Protein AF-A0A8X6RC16-F1 (afdb_monomer_lite)

Sequence (111 aa):
MSHSCRSDVKCIIFNKRFYSVLCSKLPLRSGLETESASIENSTTASSSSSNVLANQACTSEERVLLQTLVVMLQNGNHKSLVRALIDTGSQKSYILKSTAENLGFKYEGEE

pLDDT: mean 71.27, std 21.07, range [33.03, 97.31]

Structure (mmCIF, N/CA/C/O backbone):
data_AF-A0A8X6RC16-F1
#
_entry.id   AF-A0A8X6RC16-F1
#
loop_
_atom_site.group_PDB
_atom_site.id
_atom_site.type_symbol
_atom_site.label_atom_id
_atom_site.label_alt_id
_atom_site.label_comp_id
_atom_site.label_asym_id
_atom_site.label_entity_id
_atom_site.label_seq_id
_atom_site.pdbx_PDB_ins_code
_atom_site.Cartn_x
_atom_site.Cartn_y
_atom_site.Cartn_z
_atom_site.occupancy
_atom_site.B_iso_or_equiv
_atom_site.auth_seq_id
_atom_site.auth_comp_id
_atom_site.auth_asym_id
_atom_site.auth_atom_id
_atom_site.pdbx_PDB_model_num
ATOM 1 N N . MET A 1 1 ? -3.792 -27.171 -3.925 1.00 47.41 1 MET A N 1
ATOM 2 C CA . MET A 1 1 ? -3.503 -26.005 -3.063 1.00 47.41 1 MET A CA 1
ATOM 3 C C . MET A 1 1 ? -1.995 -25.812 -2.982 1.00 47.41 1 MET A C 1
ATOM 5 O O . MET A 1 1 ? -1.344 -26.541 -2.250 1.00 47.41 1 MET A O 1
ATOM 9 N N . SER A 1 2 ? -1.419 -24.894 -3.760 1.00 55.62 2 SER A N 1
ATOM 10 C CA . SER A 1 2 ? -0.006 -24.518 -3.616 1.00 55.62 2 SER A CA 1
ATOM 11 C C . SER A 1 2 ? 0.078 -23.208 -2.837 1.00 55.62 2 SER A C 1
ATOM 13 O O . SER A 1 2 ? -0.111 -22.125 -3.391 1.00 55.62 2 SER A O 1
ATOM 15 N N . HIS A 1 3 ? 0.320 -23.310 -1.533 1.00 63.03 3 HIS A N 1
ATOM 16 C CA . HIS A 1 3 ? 0.594 -22.157 -0.687 1.00 63.03 3 HIS A CA 1
ATOM 17 C C . HIS A 1 3 ? 1.994 -21.626 -1.017 1.00 63.03 3 HIS A C 1
ATOM 19 O O . HIS A 1 3 ? 2.990 -22.231 -0.646 1.00 63.03 3 HIS A O 1
ATOM 25 N N . SER A 1 4 ? 2.055 -20.478 -1.698 1.00 63.28 4 SER A N 1
ATOM 26 C CA . SER A 1 4 ? 3.257 -19.643 -1.831 1.00 63.28 4 SER A CA 1
ATOM 27 C C . SER A 1 4 ? 4.452 -20.316 -2.544 1.00 63.28 4 SER A C 1
ATOM 29 O O . SER A 1 4 ? 5.339 -20.892 -1.914 1.00 63.28 4 SER A O 1
ATOM 31 N N . CYS A 1 5 ? 4.550 -20.132 -3.866 1.00 68.69 5 CYS A N 1
ATOM 32 C CA . CYS A 1 5 ? 5.805 -20.348 -4.592 1.00 68.69 5 CYS A CA 1
ATOM 33 C C . CYS A 1 5 ? 6.805 -19.235 -4.225 1.00 68.69 5 CYS A C 1
ATOM 35 O O . CYS A 1 5 ? 6.682 -18.104 -4.691 1.00 68.69 5 CYS A O 1
ATOM 37 N N . ARG A 1 6 ? 7.782 -19.544 -3.364 1.00 69.31 6 ARG A N 1
ATOM 38 C CA . ARG A 1 6 ? 8.917 -18.658 -3.036 1.00 69.31 6 ARG A CA 1
ATOM 39 C C . ARG A 1 6 ? 10.146 -19.045 -3.848 1.00 69.31 6 ARG A C 1
ATOM 41 O O . ARG A 1 6 ? 11.192 -19.359 -3.291 1.00 69.31 6 ARG A O 1
ATOM 48 N N . SER A 1 7 ? 10.010 -19.101 -5.166 1.00 73.12 7 SER A N 1
ATOM 49 C CA . SER A 1 7 ? 11.159 -19.344 -6.033 1.00 73.12 7 SER A CA 1
ATOM 50 C C . SER A 1 7 ? 12.125 -18.159 -5.948 1.00 73.12 7 SER A C 1
ATOM 52 O O . SER A 1 7 ? 11.769 -17.040 -6.318 1.00 73.12 7 SER A O 1
ATOM 54 N N . ASP A 1 8 ? 13.348 -18.415 -5.478 1.00 71.00 8 ASP A N 1
ATOM 55 C CA . ASP A 1 8 ? 14.465 -17.468 -5.518 1.00 71.00 8 ASP A CA 1
ATOM 56 C C . ASP A 1 8 ? 14.939 -17.300 -6.969 1.00 71.00 8 ASP A C 1
ATOM 58 O O . ASP A 1 8 ? 15.895 -17.932 -7.427 1.00 71.00 8 ASP A O 1
ATOM 62 N N . VAL A 1 9 ? 14.235 -16.456 -7.725 1.00 77.00 9 VAL A N 1
ATOM 63 C CA . VAL A 1 9 ? 14.576 -16.167 -9.120 1.00 77.00 9 VAL A CA 1
ATOM 64 C C . VAL A 1 9 ? 15.847 -15.316 -9.163 1.00 77.00 9 VAL A C 1
ATOM 66 O O . VAL A 1 9 ? 15.889 -14.196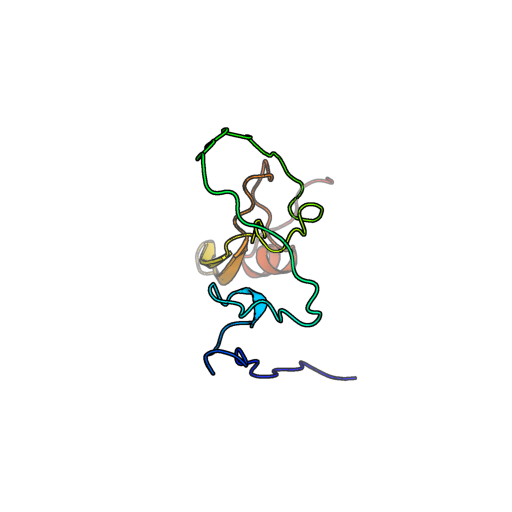 -8.649 1.00 77.00 9 VAL A O 1
ATOM 69 N N . LYS A 1 10 ? 16.895 -15.847 -9.800 1.00 81.75 10 LYS A N 1
ATOM 70 C CA . LYS A 1 10 ? 18.137 -15.120 -10.098 1.00 81.75 10 LYS A CA 1
ATOM 71 C C . LYS A 1 10 ? 18.182 -14.740 -11.581 1.00 81.75 10 LYS A C 1
ATOM 73 O O . LYS A 1 10 ? 17.755 -15.530 -12.422 1.00 81.75 10 LYS A O 1
ATOM 78 N N . CYS A 1 11 ? 18.719 -13.562 -11.927 1.00 79.62 11 CYS A N 1
ATOM 79 C CA . CYS A 1 11 ? 18.969 -13.204 -13.335 1.00 79.62 11 CYS A CA 1
ATOM 80 C C . CYS A 1 11 ? 19.962 -14.220 -13.903 1.00 79.62 11 CYS A C 1
ATOM 82 O O . CYS A 1 11 ? 21.074 -14.337 -13.396 1.00 79.62 11 CYS A O 1
ATOM 84 N N . ILE A 1 12 ? 19.589 -14.916 -14.976 1.00 82.94 12 ILE A N 1
ATOM 85 C CA . ILE A 1 12 ? 20.465 -15.879 -15.661 1.00 82.94 12 ILE A CA 1
ATOM 86 C C . ILE A 1 12 ? 21.726 -15.227 -16.255 1.00 82.94 12 ILE A C 1
ATOM 88 O O . ILE A 1 12 ? 22.703 -15.917 -16.506 1.00 82.94 12 ILE A O 1
ATOM 92 N N . ILE A 1 13 ? 21.715 -13.901 -16.454 1.00 80.81 13 ILE A N 1
ATOM 93 C CA . ILE A 1 13 ? 22.833 -13.137 -17.030 1.00 80.81 13 ILE A CA 1
ATOM 94 C C . ILE A 1 13 ? 23.864 -12.770 -15.952 1.00 80.81 13 ILE A C 1
ATOM 96 O O . ILE A 1 13 ? 25.060 -12.924 -16.161 1.00 80.81 13 ILE A O 1
ATOM 100 N N . PHE A 1 14 ? 23.412 -12.297 -14.783 1.00 81.06 14 PHE A N 1
ATOM 101 C CA . PHE A 1 14 ? 24.291 -11.768 -13.726 1.00 81.06 14 PHE A CA 1
ATOM 102 C C . PHE A 1 14 ? 24.351 -12.633 -12.458 1.00 81.06 14 PHE A C 1
ATOM 104 O O . PHE A 1 14 ? 25.057 -12.286 -11.513 1.00 81.06 14 PHE A O 1
ATOM 111 N N . ASN A 1 15 ? 23.577 -13.720 -12.400 1.00 78.25 15 ASN A N 1
ATOM 112 C CA . ASN A 1 15 ? 23.412 -14.605 -11.241 1.00 78.25 15 ASN A CA 1
ATOM 113 C C . ASN A 1 15 ? 23.101 -13.862 -9.920 1.00 78.25 15 ASN A C 1
ATOM 115 O O . ASN A 1 15 ? 23.487 -14.281 -8.827 1.00 78.25 15 ASN A O 1
ATOM 119 N N . LYS A 1 16 ? 22.402 -12.724 -10.014 1.00 79.44 16 LYS A N 1
ATOM 120 C CA . LYS A 1 16 ? 22.022 -11.866 -8.881 1.00 79.44 16 LYS A CA 1
ATOM 121 C C . LYS A 1 16 ? 20.518 -11.931 -8.613 1.00 79.44 16 LYS A C 1
ATOM 123 O O . LYS A 1 16 ? 19.746 -12.333 -9.481 1.00 79.44 16 LYS A O 1
ATOM 128 N N . ARG A 1 17 ? 20.104 -11.508 -7.410 1.00 79.25 17 ARG A N 1
ATOM 129 C CA . ARG A 1 17 ? 18.702 -11.462 -6.942 1.00 79.25 17 ARG A CA 1
ATOM 130 C C . ARG A 1 17 ? 17.915 -10.302 -7.567 1.00 79.25 17 ARG A C 1
ATOM 132 O O . ARG A 1 17 ? 17.426 -9.418 -6.873 1.00 79.25 17 ARG A O 1
ATOM 139 N N . PHE A 1 18 ? 17.839 -10.280 -8.886 1.00 77.25 18 PHE A N 1
ATOM 140 C CA . PHE A 1 18 ? 16.918 -9.436 -9.633 1.00 77.25 18 PHE A CA 1
ATOM 141 C C . PHE A 1 18 ? 16.443 -10.193 -10.869 1.00 77.25 18 PHE A C 1
ATOM 143 O O . PHE A 1 18 ? 17.123 -11.104 -11.341 1.00 77.25 18 PHE A O 1
ATOM 150 N N . TYR A 1 19 ? 15.258 -9.850 -11.369 1.00 76.50 19 TYR A N 1
ATOM 151 C CA . TYR A 1 19 ? 14.694 -10.502 -12.547 1.00 76.50 19 TYR A CA 1
ATOM 152 C C . TYR A 1 19 ? 15.507 -10.174 -13.800 1.00 76.50 19 TYR A C 1
ATOM 154 O O . TYR A 1 19 ? 16.023 -9.065 -13.931 1.00 76.50 19 TYR A O 1
ATOM 162 N N . SER A 1 20 ? 15.572 -11.113 -14.750 1.00 74.94 20 SER A N 1
ATOM 163 C CA . SER A 1 20 ? 16.283 -10.924 -16.022 1.00 74.94 20 SER A CA 1
ATOM 164 C C . SER A 1 20 ? 15.800 -9.710 -16.817 1.00 74.94 20 SER A C 1
ATOM 166 O O . SER A 1 20 ? 16.596 -9.078 -17.500 1.00 74.94 20 SER A O 1
ATOM 168 N N . VAL A 1 21 ? 14.527 -9.329 -16.670 1.00 71.56 21 VAL A N 1
ATOM 169 C CA . VAL A 1 21 ? 13.962 -8.105 -17.265 1.00 71.56 21 VAL A CA 1
ATOM 170 C C . VAL A 1 21 ? 14.630 -6.815 -16.773 1.00 71.56 21 VAL A C 1
ATOM 172 O O . VAL A 1 21 ? 14.632 -5.829 -17.496 1.00 71.56 21 VAL A O 1
ATOM 175 N N . LEU A 1 22 ? 15.223 -6.811 -15.577 1.00 70.44 22 LEU A N 1
ATOM 176 C CA . LEU A 1 22 ? 15.915 -5.646 -15.010 1.00 70.44 22 LEU A CA 1
ATOM 177 C C . LEU A 1 22 ? 17.393 -5.571 -15.439 1.00 70.44 22 LEU A C 1
ATOM 179 O O . LEU A 1 22 ? 18.118 -4.675 -15.014 1.00 70.44 22 LEU A O 1
ATOM 183 N N . CYS A 1 23 ? 17.875 -6.535 -16.229 1.00 75.88 23 CYS A N 1
ATOM 184 C CA . CYS A 1 23 ? 19.270 -6.632 -16.640 1.00 75.88 23 CYS A CA 1
ATOM 185 C C . CYS A 1 23 ? 19.516 -5.606 -17.776 1.00 75.88 23 CYS A C 1
ATOM 187 O O . CYS A 1 23 ? 19.163 -5.859 -18.919 1.00 75.88 23 CYS A O 1
ATOM 189 N N . SER A 1 24 ? 20.134 -4.450 -17.473 1.00 66.88 24 SER A N 1
ATOM 190 C CA . SER A 1 24 ? 20.381 -3.334 -18.425 1.00 66.88 24 SER A CA 1
ATOM 191 C C . SER A 1 24 ? 21.243 -3.704 -19.640 1.00 66.88 24 SER A C 1
ATOM 193 O O . SER A 1 24 ? 21.348 -2.939 -20.589 1.00 66.88 24 SER A O 1
ATOM 195 N N . L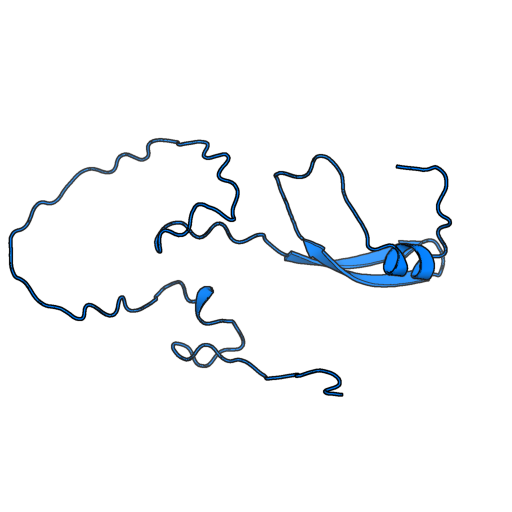YS A 1 25 ? 21.897 -4.868 -19.592 1.00 61.78 25 LYS A N 1
ATOM 196 C CA . LYS A 1 25 ? 22.638 -5.467 -20.700 1.00 61.78 25 LYS A CA 1
ATOM 197 C C . LYS A 1 25 ? 21.995 -6.809 -21.005 1.00 61.78 25 LYS A C 1
ATOM 199 O O . LYS A 1 25 ? 22.496 -7.851 -20.584 1.00 61.78 25 LYS A O 1
ATOM 204 N N . LEU A 1 26 ? 20.842 -6.789 -21.663 1.00 62.75 26 LEU A N 1
ATOM 205 C CA . LEU A 1 26 ? 20.387 -7.987 -22.349 1.00 62.75 26 LEU A CA 1
ATOM 206 C C . LEU A 1 26 ? 21.339 -8.167 -23.535 1.00 62.75 26 LEU A C 1
ATOM 208 O O . LEU A 1 26 ? 21.397 -7.270 -24.376 1.00 62.75 26 LEU A O 1
ATOM 212 N N . PRO A 1 27 ? 22.109 -9.265 -23.634 1.00 55.53 27 PRO A N 1
ATOM 213 C CA . PRO A 1 27 ? 22.633 -9.637 -24.931 1.00 55.53 27 PRO A CA 1
ATOM 214 C C . PRO A 1 27 ? 21.400 -9.883 -25.798 1.00 55.53 27 PRO A C 1
ATOM 216 O O . PRO A 1 27 ? 20.677 -10.864 -25.595 1.00 55.53 27 PRO A O 1
ATOM 219 N N . LEU A 1 28 ? 21.107 -8.940 -26.698 1.00 54.34 28 LEU A N 1
ATOM 220 C CA . LEU A 1 28 ? 20.231 -9.184 -27.831 1.00 54.34 28 LEU A CA 1
ATOM 221 C C . LEU A 1 28 ? 20.714 -10.508 -28.412 1.00 54.34 28 LEU A C 1
ATOM 223 O O . LEU A 1 28 ? 21.865 -10.623 -28.830 1.00 54.34 28 LEU A O 1
ATOM 227 N N . ARG A 1 29 ? 19.876 -11.543 -28.351 1.00 50.38 29 ARG A N 1
ATOM 228 C CA . ARG A 1 29 ? 20.117 -12.747 -29.133 1.00 50.38 29 ARG A CA 1
ATOM 229 C C . ARG A 1 29 ? 19.956 -12.318 -30.588 1.00 50.38 29 ARG A C 1
ATOM 231 O O . ARG A 1 29 ? 18.867 -12.417 -31.139 1.00 50.38 29 ARG A O 1
ATOM 238 N N . SER A 1 30 ? 21.023 -11.780 -31.172 1.00 44.28 30 SER A N 1
ATOM 239 C CA . SER A 1 30 ? 21.188 -11.660 -32.612 1.00 44.28 30 SER A CA 1
ATOM 240 C C . SER A 1 30 ? 21.266 -13.086 -33.138 1.00 44.28 30 SER A C 1
ATOM 242 O O . SER A 1 30 ? 22.304 -13.740 -33.084 1.00 44.28 30 SER A O 1
ATOM 244 N N . GLY A 1 31 ? 20.108 -13.604 -33.516 1.00 41.09 31 GLY A N 1
ATOM 245 C CA . GLY A 1 31 ? 19.935 -14.953 -34.018 1.00 41.09 31 GLY A CA 1
ATOM 246 C C . GLY A 1 31 ? 19.036 -14.930 -35.236 1.00 41.09 31 GLY A C 1
ATOM 247 O O . GLY A 1 31 ? 17.950 -15.490 -35.182 1.00 41.09 31 GLY A O 1
ATOM 248 N N . LEU A 1 32 ? 19.476 -14.218 -36.275 1.00 38.06 32 LEU A N 1
ATOM 249 C CA . LEU A 1 32 ? 19.411 -14.629 -37.679 1.00 38.06 32 LEU A CA 1
ATOM 250 C C . LEU A 1 32 ? 20.168 -13.579 -38.494 1.00 38.06 32 LEU A C 1
ATOM 252 O O . LEU A 1 32 ? 19.750 -12.432 -38.621 1.00 38.06 32 LEU A O 1
ATOM 256 N N . GLU A 1 33 ? 21.342 -13.986 -38.956 1.00 42.44 33 GLU A N 1
ATOM 257 C CA . GLU A 1 33 ? 22.191 -13.237 -39.865 1.00 42.44 33 GLU A CA 1
ATOM 258 C C . GLU A 1 33 ? 21.434 -12.989 -41.173 1.00 42.44 33 GLU A C 1
ATOM 260 O O . GLU A 1 33 ? 20.971 -13.917 -41.835 1.00 42.44 33 GLU A O 1
ATOM 265 N N . THR A 1 34 ? 21.316 -11.729 -41.571 1.00 34.12 34 THR A N 1
ATOM 266 C CA . THR A 1 34 ? 21.319 -11.366 -42.987 1.00 34.12 34 THR A CA 1
ATOM 267 C C . THR A 1 34 ? 22.057 -10.041 -43.087 1.00 34.12 34 THR A C 1
ATOM 269 O O . THR A 1 34 ? 21.665 -9.043 -42.484 1.00 34.12 34 THR A O 1
ATOM 272 N N . GLU A 1 35 ? 23.193 -10.090 -43.770 1.00 43.34 35 GLU A N 1
ATOM 273 C CA . GLU A 1 35 ? 24.056 -8.966 -44.105 1.00 43.34 35 GLU A CA 1
ATOM 274 C C . GLU A 1 35 ? 23.253 -7.806 -44.709 1.00 43.34 35 GLU A C 1
ATOM 276 O O . GLU A 1 35 ? 22.421 -8.049 -45.582 1.00 43.34 35 GLU A O 1
ATOM 281 N N . SER A 1 36 ? 23.530 -6.561 -44.294 1.00 37.34 36 SER A N 1
ATOM 282 C CA . SER A 1 36 ? 23.721 -5.395 -45.185 1.00 37.34 36 SER A CA 1
ATOM 283 C C . SER A 1 36 ? 23.856 -4.070 -44.417 1.00 37.34 36 SER A C 1
ATOM 285 O O . SER A 1 36 ? 22.937 -3.637 -43.734 1.00 37.34 36 SER A O 1
ATOM 287 N N . ALA A 1 37 ? 24.995 -3.413 -44.656 1.00 34.56 37 ALA A N 1
ATOM 288 C CA . ALA A 1 37 ? 25.211 -1.966 -44.775 1.00 34.56 37 ALA A CA 1
ATOM 289 C C . ALA A 1 37 ? 24.932 -1.015 -43.583 1.00 34.56 37 ALA A C 1
ATOM 291 O O . ALA A 1 37 ? 23.808 -0.669 -43.237 1.00 34.56 37 ALA A O 1
ATOM 292 N N . SER A 1 38 ? 26.051 -0.487 -43.078 1.00 39.41 38 SER A N 1
ATOM 293 C CA . SER A 1 38 ? 26.282 0.819 -42.444 1.00 39.41 38 SER A CA 1
ATOM 294 C C . SER A 1 38 ? 25.310 1.946 -42.812 1.00 39.41 38 SER A C 1
ATOM 296 O O . SER A 1 38 ? 25.205 2.223 -44.002 1.00 39.41 38 SER A O 1
ATOM 298 N N . ILE A 1 39 ? 24.796 2.690 -41.817 1.00 36.88 39 ILE A N 1
ATOM 299 C CA . ILE A 1 39 ? 24.802 4.171 -41.762 1.00 36.88 39 ILE A CA 1
ATOM 300 C C . ILE A 1 39 ? 24.790 4.610 -40.283 1.00 36.88 39 ILE A C 1
ATOM 302 O O . ILE A 1 39 ? 23.888 4.267 -39.523 1.00 36.88 39 ILE A O 1
ATOM 306 N N . GLU A 1 40 ? 25.806 5.382 -39.892 1.00 37.50 40 GLU A N 1
ATOM 307 C CA . GLU A 1 40 ? 25.834 6.192 -38.674 1.00 37.50 40 GLU A CA 1
ATOM 308 C C . GLU A 1 40 ? 24.983 7.460 -38.846 1.00 37.50 40 GLU A C 1
ATOM 310 O O . GLU A 1 40 ? 24.963 8.056 -39.922 1.00 37.50 40 GLU A O 1
ATOM 315 N N . ASN A 1 41 ? 24.396 7.917 -37.736 1.00 34.91 41 ASN A N 1
ATOM 316 C CA . ASN A 1 41 ? 24.381 9.309 -37.264 1.00 34.91 41 ASN A CA 1
ATOM 317 C C . ASN A 1 41 ? 22.999 9.811 -36.817 1.00 34.91 41 ASN A C 1
ATOM 319 O O . ASN A 1 41 ? 21.973 9.588 -37.457 1.00 34.91 41 ASN A O 1
ATOM 323 N N . SER A 1 42 ? 23.070 10.678 -35.806 1.00 33.03 42 SER A N 1
ATOM 324 C CA . SER A 1 42 ? 22.081 11.684 -35.401 1.00 33.03 42 SER A CA 1
ATOM 325 C C . SER A 1 42 ? 21.128 11.268 -34.285 1.00 33.03 42 SER A C 1
ATOM 327 O O . SER A 1 42 ? 19.961 10.950 -34.484 1.00 33.03 42 SER A O 1
ATOM 329 N N . THR A 1 43 ? 21.644 11.403 -33.066 1.00 44.66 43 THR A N 1
ATOM 330 C CA . THR A 1 43 ? 20.927 11.974 -31.921 1.00 44.66 43 THR A CA 1
ATOM 331 C C . THR A 1 43 ? 19.784 12.908 -32.336 1.00 44.66 43 THR A C 1
ATOM 333 O O . THR A 1 43 ? 20.003 14.080 -32.636 1.00 44.66 43 THR A O 1
ATOM 336 N N . THR A 1 44 ? 18.554 12.416 -32.261 1.00 33.53 44 THR A N 1
ATOM 337 C CA . THR A 1 44 ? 17.378 13.253 -32.030 1.00 33.53 44 THR A CA 1
ATOM 338 C C . THR A 1 44 ? 16.818 12.857 -30.678 1.00 33.53 44 THR A C 1
ATOM 340 O O . THR A 1 44 ? 15.996 11.950 -30.569 1.00 33.53 44 THR A O 1
ATOM 343 N N . ALA A 1 45 ? 17.288 13.538 -29.632 1.00 44.81 45 ALA A N 1
ATOM 344 C CA . ALA A 1 45 ? 16.573 13.626 -28.367 1.00 44.81 45 ALA A CA 1
ATOM 345 C C . ALA A 1 45 ? 15.303 14.458 -28.607 1.00 44.81 45 ALA A C 1
ATOM 347 O O . ALA A 1 45 ? 15.204 15.619 -28.219 1.00 44.81 45 ALA A O 1
ATOM 348 N N . SER A 1 46 ? 14.356 13.875 -29.339 1.00 36.69 46 SER A N 1
ATOM 349 C CA . SER A 1 46 ? 13.004 14.393 -29.453 1.00 36.69 46 SER A CA 1
ATOM 350 C C . SER A 1 46 ? 12.278 13.968 -28.194 1.00 36.69 46 SER A C 1
ATOM 352 O O . SER A 1 46 ? 11.870 12.817 -28.054 1.00 36.69 46 SER A O 1
ATOM 354 N N . SER A 1 47 ? 12.164 14.924 -27.277 1.00 48.69 47 SER A N 1
ATOM 355 C CA . SER A 1 47 ? 11.254 14.932 -26.141 1.00 48.69 47 SER A CA 1
ATOM 356 C C . SER A 1 47 ? 9.856 14.510 -26.586 1.00 48.69 47 SER A C 1
ATOM 358 O O . SER A 1 47 ? 9.032 15.336 -26.969 1.00 48.69 47 SER A O 1
ATOM 360 N N . SER A 1 48 ? 9.584 13.213 -26.541 1.00 43.12 48 SER A N 1
ATOM 361 C CA . SER A 1 48 ? 8.226 12.704 -26.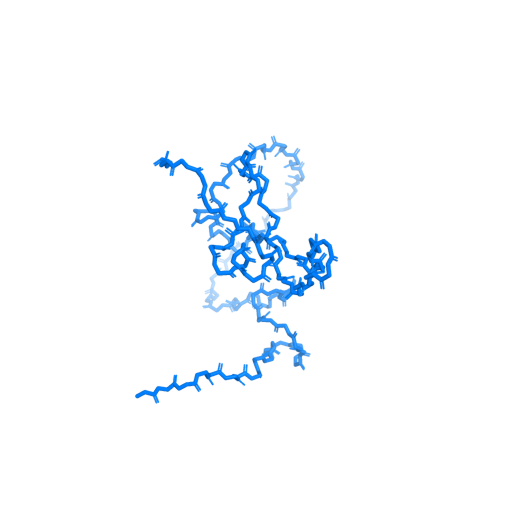575 1.00 43.12 48 SER A CA 1
ATOM 362 C C . SER A 1 48 ? 7.833 12.544 -25.121 1.00 43.12 48 SER A C 1
ATOM 364 O O . SER A 1 48 ? 8.289 11.631 -24.442 1.00 43.12 48 SER A O 1
ATOM 366 N N . SER A 1 49 ? 7.036 13.485 -24.617 1.00 51.59 49 SER A N 1
ATOM 367 C CA . SER A 1 49 ? 6.260 13.348 -23.384 1.00 51.59 49 SER A CA 1
ATOM 368 C C . SER A 1 49 ? 5.255 12.218 -23.579 1.00 51.59 49 SER A C 1
ATOM 370 O O . SER A 1 49 ? 4.056 12.410 -23.788 1.00 51.59 49 SER A O 1
ATOM 372 N N . SER A 1 50 ? 5.778 11.005 -23.616 1.00 49.59 50 SER A N 1
ATOM 373 C CA . SER A 1 50 ? 5.019 9.830 -23.935 1.00 49.59 50 SER A CA 1
ATOM 374 C C . SER A 1 50 ? 4.278 9.459 -22.654 1.00 49.59 50 SER A C 1
ATOM 376 O O . SER A 1 50 ? 4.807 8.774 -21.780 1.00 49.59 50 SER A O 1
ATOM 378 N N . ASN A 1 51 ? 3.038 9.943 -22.536 1.00 51.25 51 ASN A N 1
ATOM 379 C CA . ASN A 1 51 ? 2.013 9.403 -21.638 1.00 51.25 51 ASN A CA 1
ATOM 380 C C . ASN A 1 51 ? 1.667 7.968 -22.074 1.00 51.25 51 ASN A C 1
ATOM 382 O O . ASN A 1 51 ? 0.508 7.643 -22.331 1.00 51.25 51 ASN A O 1
ATOM 386 N N . VAL A 1 52 ? 2.678 7.120 -22.274 1.00 51.22 52 VAL A N 1
ATOM 387 C CA . VAL A 1 52 ? 2.450 5.752 -22.689 1.00 51.22 52 VAL A CA 1
ATOM 388 C C . VAL A 1 52 ? 1.910 5.049 -21.473 1.00 51.22 52 VAL A C 1
ATOM 390 O O . VAL A 1 52 ? 2.570 4.950 -20.440 1.00 51.22 52 VAL A O 1
ATOM 393 N N . LEU A 1 53 ? 0.690 4.549 -21.622 1.00 53.69 53 LEU A N 1
ATOM 394 C CA . LEU A 1 53 ? 0.198 3.432 -20.843 1.00 53.69 53 LEU A CA 1
ATOM 395 C C . LEU A 1 53 ? 1.344 2.416 -20.779 1.00 53.69 53 LEU A C 1
ATOM 397 O O . LEU A 1 53 ? 1.677 1.817 -21.801 1.00 53.69 53 LEU A O 1
ATOM 401 N N . ALA A 1 54 ? 1.969 2.251 -19.608 1.00 53.47 54 ALA A N 1
ATOM 402 C CA . ALA A 1 54 ? 3.160 1.410 -19.418 1.00 53.47 54 ALA A CA 1
ATOM 403 C C . ALA A 1 54 ? 2.964 -0.033 -19.936 1.00 53.47 54 ALA A C 1
ATOM 405 O O . ALA A 1 54 ? 3.915 -0.764 -20.190 1.00 53.47 54 ALA A O 1
ATOM 406 N N . ASN A 1 55 ? 1.704 -0.415 -20.146 1.00 52.69 55 ASN A N 1
ATOM 407 C CA . ASN A 1 55 ? 1.249 -1.699 -20.646 1.00 52.69 55 ASN A CA 1
ATOM 408 C C . ASN A 1 55 ? 1.373 -1.850 -22.182 1.00 52.69 55 ASN A C 1
ATOM 410 O O . ASN A 1 55 ? 1.321 -2.977 -22.665 1.00 52.69 55 ASN A O 1
ATOM 414 N N . GLN A 1 56 ? 1.493 -0.758 -22.957 1.00 49.53 56 GLN A N 1
ATOM 415 C CA . GLN A 1 56 ? 1.494 -0.771 -24.436 1.00 49.53 56 GLN A CA 1
ATOM 416 C C . GLN A 1 56 ? 2.860 -0.475 -25.084 1.00 49.53 56 GLN A C 1
ATOM 418 O O . GLN A 1 56 ? 3.088 -0.920 -26.207 1.00 49.53 56 GLN A O 1
ATOM 423 N N . ALA A 1 57 ? 3.798 0.192 -24.401 1.00 50.09 57 ALA A N 1
ATOM 424 C CA . ALA A 1 57 ? 5.178 0.338 -24.888 1.00 50.09 57 ALA A CA 1
ATOM 425 C C . ALA A 1 57 ? 6.016 -0.883 -24.486 1.00 50.09 57 ALA A C 1
ATOM 427 O O . ALA A 1 57 ? 6.782 -0.863 -23.528 1.00 50.09 57 ALA A O 1
ATOM 428 N N . CYS A 1 58 ? 5.842 -1.987 -25.207 1.00 46.41 58 CYS A N 1
ATOM 429 C CA . CYS A 1 58 ? 6.728 -3.148 -25.117 1.00 46.41 58 CYS A CA 1
ATOM 430 C C . CYS A 1 58 ? 7.663 -3.206 -26.331 1.00 46.41 58 CYS A C 1
ATOM 432 O O . CYS A 1 58 ? 7.747 -4.227 -27.009 1.00 46.41 58 CYS A O 1
ATOM 434 N N . THR A 1 59 ? 8.382 -2.121 -26.617 1.00 52.94 59 THR A N 1
ATOM 435 C CA . THR A 1 59 ? 9.638 -2.228 -27.370 1.00 52.94 59 THR A CA 1
ATOM 436 C C . THR A 1 59 ? 10.750 -2.541 -26.368 1.00 52.94 59 THR A C 1
ATOM 438 O O . THR A 1 59 ? 10.731 -2.084 -25.224 1.00 52.94 59 THR A O 1
ATOM 441 N N . SER A 1 60 ? 11.710 -3.386 -26.750 1.00 54.50 60 SER A N 1
ATOM 442 C CA . SER A 1 60 ? 12.804 -3.818 -25.863 1.00 54.50 60 SER A CA 1
ATOM 443 C C . SER A 1 60 ? 13.620 -2.653 -25.285 1.00 54.50 60 SER A C 1
ATOM 445 O O . SER A 1 60 ? 14.210 -2.812 -24.219 1.00 54.50 60 SER A O 1
ATOM 447 N N . GLU A 1 61 ? 13.602 -1.510 -25.972 1.00 53.88 61 GLU A N 1
ATOM 448 C CA . GLU A 1 61 ? 14.369 -0.296 -25.687 1.00 53.88 61 GLU A CA 1
ATOM 449 C C . GLU A 1 61 ? 13.689 0.635 -24.661 1.00 53.88 61 GLU A C 1
ATOM 451 O O . GLU A 1 61 ? 14.375 1.416 -24.009 1.00 53.88 61 GLU A O 1
ATOM 456 N N . GLU A 1 62 ? 12.365 0.545 -24.461 1.00 57.62 62 GLU A N 1
ATOM 457 C CA . GLU A 1 62 ? 11.608 1.511 -23.643 1.00 57.62 62 GLU A CA 1
ATOM 458 C C . GLU A 1 62 ? 10.606 0.816 -22.707 1.00 57.62 62 GLU A C 1
ATOM 460 O O . GLU A 1 62 ? 9.401 1.061 -22.710 1.00 57.62 62 GLU A O 1
ATOM 465 N N . ARG A 1 63 ? 11.107 -0.100 -21.870 1.00 61.69 63 ARG A N 1
ATOM 466 C CA . ARG A 1 63 ? 10.295 -0.681 -20.791 1.00 61.69 63 ARG A CA 1
ATOM 467 C C . ARG A 1 63 ? 10.093 0.357 -19.688 1.00 61.69 63 ARG A C 1
ATOM 469 O O . ARG A 1 63 ? 10.984 0.568 -18.864 1.00 61.69 63 ARG A O 1
ATOM 476 N N . VAL A 1 64 ? 8.906 0.955 -19.626 1.00 62.38 64 VAL A N 1
ATOM 477 C CA . VAL A 1 64 ? 8.501 1.809 -18.501 1.00 62.38 64 VAL A CA 1
ATOM 478 C C . VAL A 1 64 ? 8.174 0.916 -17.303 1.00 62.38 64 VAL A C 1
ATOM 480 O O . VAL A 1 64 ? 7.084 0.360 -17.182 1.00 62.38 64 VAL A O 1
ATOM 483 N N . LEU A 1 65 ? 9.153 0.725 -16.421 1.00 69.69 65 LEU A N 1
ATOM 484 C CA . LEU A 1 65 ? 8.963 -0.002 -15.169 1.00 69.69 65 LEU A CA 1
ATOM 485 C C . LEU A 1 65 ? 8.465 0.956 -14.090 1.00 69.69 65 LEU A C 1
ATOM 487 O O . LEU A 1 65 ? 9.126 1.949 -13.782 1.00 69.69 65 LEU A O 1
ATOM 491 N N . LEU A 1 66 ? 7.337 0.622 -13.466 1.00 82.56 66 LEU A N 1
ATOM 492 C CA . LEU A 1 66 ? 6.887 1.339 -12.281 1.00 82.56 66 LEU A CA 1
ATOM 493 C C . LEU A 1 66 ? 7.855 1.078 -11.127 1.00 82.56 66 LEU A C 1
ATOM 495 O O . LEU A 1 66 ? 8.177 -0.066 -10.788 1.00 82.56 66 LEU A O 1
ATOM 499 N N . GLN A 1 67 ? 8.335 2.162 -10.529 1.00 86.88 67 GLN A N 1
ATOM 500 C CA . GLN A 1 67 ? 9.247 2.090 -9.399 1.00 86.88 67 GLN A CA 1
ATOM 501 C C . GLN A 1 67 ? 8.475 1.662 -8.149 1.00 86.88 67 GLN A C 1
ATOM 503 O O . GLN A 1 67 ? 7.294 1.966 -7.993 1.00 86.88 67 GLN A O 1
ATOM 508 N N . THR A 1 68 ? 9.137 0.960 -7.230 1.00 92.81 68 THR A N 1
ATOM 509 C CA . THR A 1 68 ? 8.526 0.577 -5.951 1.00 92.81 68 THR A CA 1
ATOM 510 C C . THR A 1 68 ? 9.432 0.923 -4.786 1.00 92.81 68 THR A C 1
ATOM 512 O O . THR A 1 68 ? 10.645 0.736 -4.885 1.00 92.81 68 THR A O 1
ATOM 515 N N . LEU A 1 69 ? 8.843 1.329 -3.665 1.00 93.94 69 LEU A N 1
ATOM 516 C CA . LEU A 1 69 ? 9.546 1.605 -2.413 1.00 93.94 69 LEU A CA 1
ATOM 517 C C . LEU A 1 69 ? 8.968 0.739 -1.297 1.00 93.94 69 LEU A C 1
ATOM 519 O O . LEU A 1 69 ? 7.764 0.500 -1.246 1.00 93.94 69 LEU A O 1
ATOM 523 N N . VAL A 1 70 ? 9.816 0.263 -0.389 1.00 96.50 70 VAL A N 1
ATOM 524 C CA . VAL A 1 70 ? 9.345 -0.351 0.857 1.00 96.50 70 VAL A CA 1
ATOM 525 C C . VAL A 1 70 ? 9.217 0.757 1.894 1.00 96.50 70 VAL A C 1
ATOM 527 O O . VAL A 1 70 ? 10.197 1.442 2.180 1.00 96.50 70 VAL A O 1
ATOM 530 N N . VAL A 1 71 ? 8.015 0.942 2.434 1.00 96.06 71 VAL A N 1
ATOM 531 C CA . VAL A 1 71 ? 7.679 2.032 3.357 1.00 96.06 71 VAL A CA 1
ATOM 532 C C . VAL A 1 71 ? 7.001 1.487 4.609 1.00 96.06 71 VAL A C 1
ATOM 534 O O . VAL A 1 71 ? 6.333 0.453 4.571 1.00 96.06 71 VAL A O 1
ATOM 537 N N . MET A 1 72 ? 7.170 2.188 5.728 1.00 97.31 72 MET A N 1
ATOM 538 C CA . MET A 1 72 ? 6.446 1.912 6.966 1.00 97.31 72 MET A CA 1
ATOM 539 C C . MET A 1 72 ? 5.235 2.841 7.046 1.00 97.31 72 MET A C 1
ATOM 541 O O . MET A 1 72 ? 5.400 4.052 7.162 1.00 97.31 72 MET A O 1
ATOM 545 N N . LEU A 1 73 ? 4.029 2.281 7.005 1.00 96.62 73 LEU A N 1
ATOM 546 C CA . LEU A 1 73 ? 2.805 3.010 7.325 1.00 96.62 73 LEU A CA 1
ATOM 547 C C . LEU A 1 73 ? 2.587 2.995 8.837 1.00 96.62 73 LEU A C 1
ATOM 549 O O . LEU A 1 73 ? 2.846 1.977 9.485 1.00 96.62 73 LEU A O 1
ATOM 553 N N . GLN A 1 74 ? 2.091 4.099 9.392 1.00 96.38 74 GLN A N 1
ATOM 554 C CA . GLN A 1 74 ? 1.815 4.223 10.819 1.00 96.38 74 G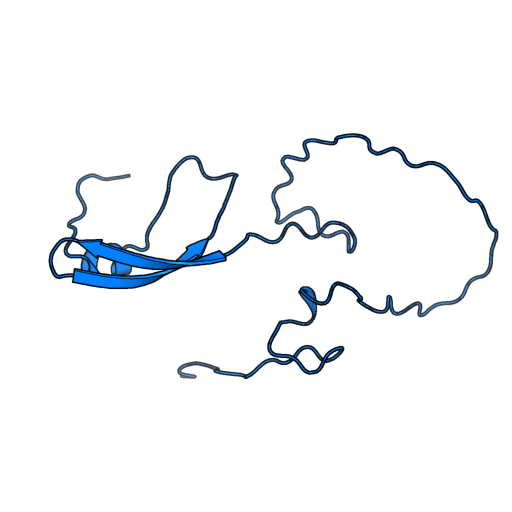LN A CA 1
ATOM 555 C C . GLN A 1 74 ? 0.508 4.979 11.069 1.00 96.38 74 GLN A C 1
ATOM 557 O O . GLN A 1 74 ? 0.285 6.041 10.496 1.00 96.38 74 GLN A O 1
ATOM 562 N N . ASN A 1 75 ? -0.314 4.446 11.974 1.00 96.12 75 ASN A N 1
ATOM 563 C CA . ASN A 1 75 ? -1.474 5.124 12.545 1.00 96.12 75 ASN A CA 1
ATOM 564 C C . ASN A 1 75 ? -1.505 4.870 14.060 1.00 96.12 75 ASN A C 1
ATOM 566 O O . ASN A 1 75 ? -1.810 3.763 14.510 1.00 96.12 75 ASN A O 1
ATOM 570 N N . GLY A 1 76 ? -1.111 5.866 14.857 1.00 94.81 76 GLY A N 1
ATOM 571 C CA . GLY A 1 76 ? -0.907 5.692 16.297 1.00 94.81 76 GLY A CA 1
ATOM 572 C C . GLY A 1 76 ? 0.077 4.553 16.602 1.00 94.81 76 GLY A C 1
ATOM 573 O O . GLY A 1 76 ? 1.242 4.597 16.190 1.00 94.81 76 GLY A O 1
ATOM 574 N N . ASN A 1 77 ? -0.414 3.522 17.298 1.00 94.94 77 ASN A N 1
ATOM 575 C CA . ASN A 1 77 ? 0.353 2.324 17.661 1.00 94.94 77 ASN A CA 1
ATOM 576 C C . ASN A 1 77 ? 0.363 1.241 16.566 1.00 94.94 77 ASN A C 1
ATOM 578 O O . ASN A 1 77 ? 1.135 0.287 16.666 1.00 94.94 77 ASN A O 1
ATOM 582 N N . HIS A 1 78 ? -0.456 1.376 15.520 1.00 95.94 78 HIS A N 1
ATOM 583 C CA . HIS A 1 78 ? -0.486 0.441 14.398 1.00 95.94 78 HIS A CA 1
ATOM 584 C C . HIS A 1 78 ? 0.620 0.782 13.399 1.00 95.94 78 HIS A C 1
ATOM 586 O O . HIS A 1 78 ? 0.764 1.937 12.992 1.00 95.94 78 HIS A O 1
ATOM 592 N N . LYS A 1 79 ? 1.402 -0.224 12.995 1.00 96.06 79 LYS A N 1
ATOM 593 C CA . LYS A 1 79 ? 2.484 -0.093 12.011 1.00 96.06 79 LYS A CA 1
ATOM 594 C C . LYS A 1 79 ? 2.419 -1.226 10.996 1.00 96.06 79 LYS A C 1
ATOM 596 O O . LYS A 1 79 ? 2.159 -2.368 11.369 1.00 96.06 79 LYS A O 1
ATOM 601 N N . SER A 1 80 ? 2.686 -0.926 9.729 1.00 95.31 80 SER A N 1
ATOM 602 C CA . SER A 1 80 ? 2.718 -1.931 8.665 1.00 95.31 80 SER A CA 1
ATOM 603 C C . SER A 1 80 ? 3.811 -1.617 7.649 1.00 95.31 80 SER A C 1
ATOM 605 O O . SER A 1 80 ? 3.831 -0.533 7.068 1.00 95.31 80 SER A O 1
ATOM 607 N N . LEU A 1 81 ? 4.720 -2.569 7.428 1.00 97.12 81 LEU A N 1
ATOM 608 C CA . LEU A 1 81 ? 5.731 -2.471 6.380 1.00 97.12 81 LEU A CA 1
ATOM 609 C C . LEU A 1 81 ? 5.123 -2.958 5.061 1.00 97.12 81 LEU A C 1
ATOM 611 O O . LEU A 1 81 ? 4.783 -4.134 4.930 1.00 97.12 81 LEU A O 1
ATOM 615 N N . VAL A 1 82 ? 4.998 -2.064 4.085 1.00 96.38 82 VAL A N 1
ATOM 616 C CA . VAL A 1 82 ? 4.350 -2.344 2.797 1.00 96.38 82 VAL A CA 1
ATOM 617 C C . VAL A 1 82 ? 5.249 -1.951 1.630 1.00 96.38 82 VAL A C 1
ATOM 619 O O . VAL A 1 82 ? 6.194 -1.177 1.779 1.00 96.38 82 VAL A O 1
ATOM 622 N N . ARG A 1 83 ? 4.949 -2.480 0.442 1.00 96.75 83 ARG A N 1
ATOM 623 C CA . ARG A 1 83 ? 5.554 -2.028 -0.813 1.00 96.75 83 ARG A CA 1
ATOM 624 C C . ARG A 1 83 ? 4.602 -1.055 -1.502 1.00 96.75 83 ARG A C 1
ATOM 626 O O . ARG A 1 83 ? 3.513 -1.455 -1.895 1.00 96.75 83 ARG A O 1
ATOM 633 N N . ALA A 1 84 ? 5.029 0.191 -1.655 1.00 95.19 84 ALA A N 1
ATOM 634 C CA . ALA A 1 84 ? 4.335 1.205 -2.433 1.00 95.19 84 ALA A CA 1
ATOM 635 C C . ALA A 1 84 ? 4.773 1.136 -3.901 1.00 95.19 84 ALA A C 1
ATOM 637 O O . ALA A 1 84 ? 5.961 0.969 -4.188 1.00 95.19 84 ALA A O 1
ATOM 638 N N . LEU A 1 85 ? 3.810 1.271 -4.809 1.00 94.94 85 LEU A N 1
ATOM 639 C CA . LEU A 1 85 ? 4.029 1.454 -6.239 1.00 94.94 85 LEU A CA 1
ATOM 640 C C . LEU A 1 85 ? 4.022 2.956 -6.530 1.00 94.94 85 LEU A C 1
ATOM 642 O O . LEU A 1 85 ? 3.069 3.642 -6.166 1.00 94.94 85 LEU A O 1
ATOM 646 N N . ILE A 1 86 ? 5.080 3.465 -7.152 1.00 92.19 86 ILE A N 1
ATOM 647 C CA . ILE A 1 86 ? 5.148 4.852 -7.604 1.00 92.19 86 ILE A CA 1
ATOM 648 C C . ILE A 1 86 ? 4.583 4.890 -9.016 1.00 92.19 86 ILE A C 1
ATOM 650 O O . ILE A 1 86 ? 5.257 4.524 -9.979 1.00 92.19 86 ILE A O 1
ATOM 654 N N . ASP A 1 87 ? 3.323 5.296 -9.103 1.00 89.44 87 ASP A N 1
ATOM 655 C CA . ASP A 1 87 ? 2.596 5.450 -10.352 1.00 89.44 87 ASP A CA 1
ATOM 656 C C . ASP A 1 87 ? 2.329 6.936 -10.611 1.00 89.44 87 ASP A C 1
ATOM 658 O O . ASP A 1 87 ? 1.469 7.548 -9.982 1.00 89.44 87 ASP A O 1
ATOM 662 N N . THR A 1 88 ? 3.084 7.522 -11.543 1.00 86.25 88 THR A N 1
ATOM 663 C CA . THR A 1 88 ? 2.935 8.931 -11.939 1.00 86.25 88 THR A CA 1
ATOM 664 C C . THR A 1 88 ? 1.636 9.208 -12.696 1.00 86.25 88 THR A C 1
ATOM 666 O O . THR A 1 88 ? 1.282 10.371 -12.864 1.00 86.25 88 THR A O 1
ATOM 669 N N . GLY A 1 89 ? 0.934 8.171 -13.170 1.00 87.50 89 GLY A N 1
ATOM 670 C CA . GLY A 1 89 ? -0.372 8.297 -13.820 1.00 87.50 89 GLY A CA 1
ATOM 671 C C . GLY A 1 89 ? -1.545 8.361 -12.836 1.00 87.50 89 GLY A C 1
ATOM 672 O O . GLY A 1 89 ? -2.656 8.721 -13.227 1.00 87.50 89 GLY A O 1
ATOM 673 N N . SER A 1 90 ? -1.317 8.038 -11.562 1.00 89.44 90 SER A N 1
ATOM 674 C CA . SER A 1 90 ? -2.356 8.048 -10.535 1.00 89.44 90 SER A CA 1
ATOM 675 C C . SER A 1 90 ? -2.559 9.450 -9.945 1.00 89.44 90 SER A C 1
ATOM 677 O O . SER A 1 90 ? -1.622 10.095 -9.487 1.00 89.44 90 SER A O 1
ATOM 679 N N . GLN A 1 91 ? -3.813 9.917 -9.897 1.00 93.50 91 GLN A N 1
ATOM 680 C CA . GLN A 1 91 ? -4.176 11.209 -9.281 1.00 93.50 91 GLN A CA 1
ATOM 681 C C . GLN A 1 91 ? -4.266 11.150 -7.749 1.00 93.50 91 GLN A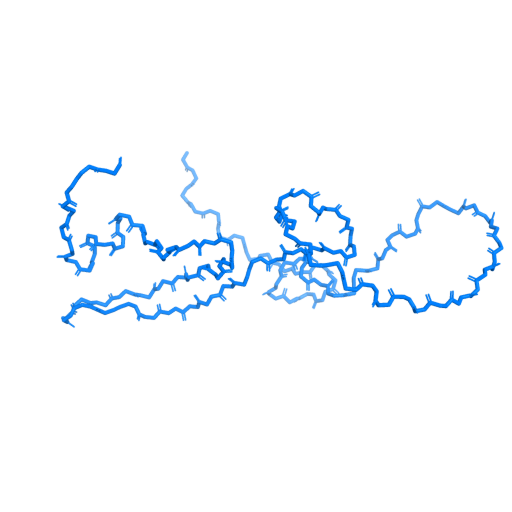 C 1
ATOM 683 O O . GLN A 1 91 ? -4.269 12.183 -7.080 1.00 93.50 91 GLN A O 1
ATOM 688 N N . LYS A 1 92 ? -4.387 9.943 -7.191 1.00 93.44 92 LYS A N 1
ATOM 689 C CA . LYS A 1 92 ? -4.530 9.682 -5.757 1.00 93.44 92 LYS A CA 1
ATOM 690 C C . LYS A 1 92 ? -3.618 8.533 -5.346 1.00 93.44 92 LYS A C 1
ATOM 692 O O . LYS A 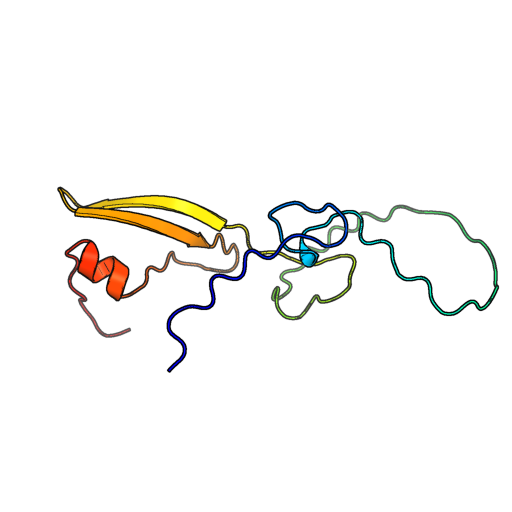1 92 ? -3.276 7.676 -6.158 1.00 93.44 92 LYS A O 1
ATOM 697 N N . SER A 1 93 ? -3.283 8.497 -4.063 1.00 93.06 93 SER A N 1
ATOM 698 C CA . SER A 1 93 ? -2.623 7.351 -3.444 1.00 93.06 93 SER A CA 1
ATOM 699 C C . SER A 1 93 ? -3.665 6.343 -2.978 1.00 93.06 93 SER A C 1
ATOM 701 O O . SER A 1 93 ? -4.620 6.712 -2.298 1.00 93.06 93 SER A O 1
ATOM 703 N N . TYR A 1 94 ? -3.442 5.070 -3.287 1.00 93.19 94 TYR A N 1
ATOM 704 C CA . TYR A 1 94 ? -4.322 3.977 -2.886 1.00 93.19 94 TYR A CA 1
ATOM 705 C C . TYR A 1 94 ? -3.605 3.038 -1.922 1.00 93.19 94 TYR A C 1
ATOM 707 O O . TYR A 1 94 ? -2.401 2.796 -2.034 1.00 93.19 94 TYR A O 1
ATOM 715 N N . ILE A 1 95 ? -4.364 2.478 -0.985 1.00 93.62 95 ILE A N 1
ATOM 716 C CA . ILE A 1 95 ? -3.921 1.388 -0.117 1.00 93.62 95 ILE A CA 1
ATOM 717 C C . ILE A 1 95 ? -4.906 0.231 -0.234 1.00 93.62 95 ILE A C 1
ATOM 719 O O . ILE A 1 95 ? -6.090 0.431 -0.495 1.00 93.62 95 ILE A O 1
ATOM 723 N N . LEU A 1 96 ? -4.423 -0.993 -0.031 1.00 93.94 96 LEU A N 1
ATOM 724 C CA . LEU A 1 96 ? -5.306 -2.154 0.012 1.00 93.94 96 LEU A CA 1
ATOM 725 C C . LEU A 1 96 ? -6.265 -2.028 1.199 1.00 93.94 96 LEU A C 1
ATOM 727 O O . LEU A 1 96 ? -5.857 -1.607 2.283 1.00 93.94 96 LEU A O 1
ATOM 731 N N . LYS A 1 97 ? -7.508 -2.487 1.025 1.00 92.56 97 LYS A N 1
ATOM 732 C CA . LYS A 1 97 ? -8.501 -2.562 2.109 1.00 92.56 97 LYS A CA 1
ATOM 733 C C . LYS A 1 97 ? -7.940 -3.268 3.348 1.00 92.56 97 LYS A C 1
ATOM 735 O O . LYS A 1 97 ? -8.028 -2.740 4.449 1.00 92.56 97 LYS A O 1
ATOM 740 N N . SER A 1 98 ? -7.258 -4.396 3.152 1.00 93.44 98 SER A N 1
ATOM 741 C CA . SER A 1 98 ? -6.602 -5.135 4.237 1.00 93.44 98 SER A CA 1
ATOM 742 C C . SER A 1 98 ? -5.501 -4.329 4.937 1.00 93.44 98 SER A C 1
ATOM 744 O O . SER A 1 98 ? -5.318 -4.445 6.145 1.00 93.44 98 SER A O 1
ATOM 746 N N . THR A 1 99 ? -4.763 -3.482 4.212 1.00 95.38 99 THR A N 1
ATOM 747 C CA . THR A 1 99 ? -3.776 -2.569 4.806 1.00 95.38 99 THR A CA 1
ATOM 748 C C . THR A 1 99 ? -4.457 -1.488 5.642 1.00 95.38 99 THR A C 1
ATOM 750 O O . THR A 1 99 ? -3.978 -1.193 6.735 1.00 95.38 99 THR A O 1
ATOM 753 N N . ALA A 1 100 ? -5.571 -0.928 5.165 1.00 94.81 100 ALA A N 1
ATOM 754 C CA . ALA A 1 100 ? -6.350 0.062 5.906 1.00 94.81 100 ALA A CA 1
ATOM 755 C C . ALA A 1 100 ? -6.914 -0.525 7.213 1.00 94.81 100 ALA A C 1
ATOM 757 O O . ALA A 1 100 ? -6.730 0.061 8.280 1.00 94.81 100 ALA A O 1
ATOM 758 N N . GLU A 1 101 ? -7.505 -1.720 7.144 1.00 93.56 101 GLU A N 1
ATOM 759 C CA . GLU A 1 101 ? -8.026 -2.457 8.303 1.00 93.56 101 GLU A CA 1
ATOM 760 C C . GLU A 1 101 ? -6.917 -2.774 9.321 1.00 93.56 101 GLU A C 1
ATOM 762 O O . GLU A 1 101 ? -7.087 -2.538 10.517 1.00 93.56 101 GLU A O 1
ATOM 767 N N . ASN A 1 102 ? -5.738 -3.212 8.860 1.00 94.19 102 ASN A N 1
ATOM 768 C CA . ASN A 1 102 ? -4.575 -3.462 9.725 1.00 94.19 102 ASN A CA 1
ATOM 769 C C . ASN A 1 102 ? -4.055 -2.196 10.428 1.00 94.19 102 ASN A C 1
ATOM 771 O O . ASN A 1 102 ? -3.453 -2.281 11.501 1.00 94.19 102 ASN A O 1
ATOM 775 N N . LEU A 1 103 ? -4.268 -1.026 9.824 1.00 95.88 103 LEU A N 1
ATOM 776 C CA . LEU A 1 103 ? -3.946 0.276 10.408 1.00 95.88 103 LEU A CA 1
ATOM 777 C C . LEU A 1 103 ? -5.083 0.834 11.280 1.00 95.88 103 LEU A C 1
ATOM 779 O O . LEU A 1 103 ? -4.960 1.945 11.793 1.00 95.88 103 LEU A O 1
ATOM 783 N N . GLY A 1 104 ? -6.172 0.083 11.468 1.00 94.81 104 GLY A N 1
ATOM 784 C CA . GLY A 1 104 ? -7.312 0.479 12.293 1.00 94.81 104 GLY A CA 1
ATOM 785 C C . GLY A 1 104 ? -8.244 1.496 11.631 1.00 94.81 104 GLY A C 1
ATOM 786 O O . GLY A 1 104 ? -9.056 2.110 12.324 1.00 94.81 104 GLY A O 1
ATOM 787 N N . PHE A 1 105 ? -8.142 1.699 10.315 1.00 93.12 105 PHE A N 1
ATOM 788 C CA . PHE A 1 105 ? -9.061 2.572 9.590 1.00 93.12 105 PHE A CA 1
ATOM 789 C C . PHE A 1 105 ? -10.397 1.876 9.325 1.00 93.12 105 PHE A C 1
ATOM 791 O O . PHE A 1 105 ? -10.459 0.665 9.102 1.00 93.12 105 PHE A O 1
ATOM 798 N N . LYS A 1 106 ? -11.470 2.670 9.323 1.00 89.00 106 LYS A N 1
ATOM 799 C CA . LYS A 1 106 ? -12.806 2.254 8.895 1.00 89.00 106 LYS A CA 1
ATOM 800 C C . LYS A 1 106 ? -13.106 2.892 7.549 1.00 89.00 106 LYS A C 1
ATOM 802 O O . LYS A 1 106 ? -12.694 4.017 7.288 1.00 89.00 106 LYS A O 1
ATOM 807 N N . TYR A 1 107 ? -13.797 2.147 6.702 1.00 83.69 107 TYR A N 1
ATOM 808 C CA . TYR A 1 107 ? -14.283 2.660 5.434 1.00 83.69 107 TYR A CA 1
ATOM 809 C C . TYR A 1 107 ? -15.508 3.547 5.674 1.00 83.69 107 TYR A C 1
ATOM 811 O O . TYR A 1 107 ? -16.420 3.140 6.395 1.00 83.69 107 TYR A O 1
ATOM 819 N N . GLU A 1 108 ? -15.519 4.735 5.076 1.00 83.94 108 GLU A N 1
ATOM 820 C CA . GLU A 1 108 ? -16.668 5.639 5.062 1.00 83.94 108 GLU A CA 1
ATOM 821 C C . GLU A 1 108 ? -16.978 6.021 3.609 1.00 83.94 108 GLU A C 1
ATOM 823 O O . GLU A 1 108 ? -16.091 6.484 2.893 1.00 83.94 108 GLU A O 1
ATOM 828 N N . GLY A 1 109 ? -18.229 5.822 3.183 1.00 77.69 109 GLY A N 1
ATOM 829 C CA . GLY A 1 109 ? -18.719 6.145 1.836 1.00 77.69 109 GLY A CA 1
ATOM 830 C C . GLY A 1 109 ? -19.008 4.921 0.966 1.00 77.69 109 GLY A C 1
ATOM 831 O O . GLY A 1 109 ? -18.824 3.798 1.403 1.00 77.69 109 GLY A O 1
ATOM 832 N N . GLU A 1 110 ? -19.495 5.158 -0.247 1.00 70.19 110 GLU A N 1
ATOM 833 C CA . GLU A 1 110 ? -19.440 4.237 -1.388 1.00 70.19 110 GLU A CA 1
ATOM 834 C C . GLU A 1 110 ? -18.672 4.998 -2.479 1.00 70.19 110 GLU A C 1
ATOM 836 O O . GLU A 1 110 ? -18.883 6.204 -2.629 1.00 70.19 110 GLU A O 1
ATOM 841 N N . GLU A 1 111 ? -17.711 4.350 -3.141 1.00 60.56 111 GLU A N 1
ATOM 842 C CA . GLU A 1 111 ? -16.911 4.975 -4.210 1.00 60.56 111 GLU A CA 1
ATOM 843 C C . GLU A 1 111 ? -17.579 4.796 -5.577 1.00 60.56 111 GLU A C 1
ATOM 845 O O . GLU A 1 111 ? -18.091 3.680 -5.835 1.00 60.56 111 GLU A O 1
#

Secondary structure (DSSP, 8-state):
-----------TTT-SSS-GGG-S-----------------------------TTT---TT---PPEEEEEEEEETTEEEEEEEEE-TT-SS----HHHHHHTT----S--

Foldseek 3Di:
DDDDDPDQDAQPVPRHSDHVLPVPDDPPPPPDDDDDDDDDDDDDPPPDPPPDPLVPPPDSVDNPDFDKDFDWDADPPQIDTDIATRDPPDPDGDDDPVVCVSRVHDDDDDD

Organism: Trichonephila clavipes (NCBI:txid2585209)

Radius of gyration: 21.51 Å; chains: 1; bounding box: 46×41×63 Å